Protein AF-A0A6A4EG69-F1 (afdb_monomer_lite)

pLDDT: mean 87.65, std 13.17, range [51.03, 98.44]

Sequence (85 aa):
MNLYALLLAAVASLVAVHAEVTYIDHDQVQPFPEPKPTTDSEKCAVKYKPQFLVSYGCHPYPAVQADGAVSAGLKRFGPRARSQR

Organism: NCBI:txid129364

InterPro domains:
  IPR008701 Necrosis inducing protein [PF05630] (43-80)
  IPR008701 Necrosis inducing protein [PTHR33657] (1-80)

Structure (mmCIF, N/CA/C/O backbone):
data_AF-A0A6A4EG69-F1
#
_entry.id   AF-A0A6A4EG69-F1
#
loop_
_atom_site.group_PDB
_atom_site.id
_atom_site.type_symbol
_atom_site.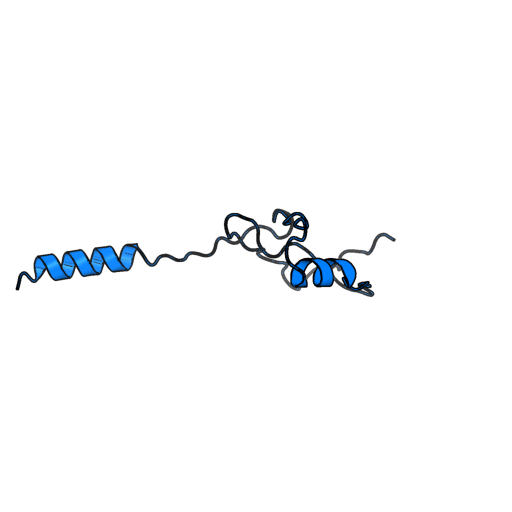label_atom_id
_atom_site.label_alt_id
_atom_site.label_comp_id
_atom_site.label_asym_id
_atom_site.label_entity_id
_atom_site.label_seq_id
_atom_site.pdbx_PDB_ins_code
_atom_site.Cartn_x
_atom_site.Cartn_y
_atom_site.Cartn_z
_atom_site.occupancy
_atom_site.B_iso_or_equiv
_atom_site.auth_seq_id
_atom_site.auth_comp_id
_atom_site.auth_asym_id
_atom_site.auth_atom_id
_atom_site.pdbx_PDB_model_num
ATOM 1 N N . MET A 1 1 ? 29.739 -29.075 26.830 1.00 58.38 1 MET A N 1
ATOM 2 C CA . MET A 1 1 ? 29.108 -28.238 25.783 1.00 58.38 1 MET A CA 1
ATOM 3 C C . MET A 1 1 ? 29.248 -28.967 24.460 1.00 58.38 1 MET A C 1
ATOM 5 O O . MET A 1 1 ? 30.371 -29.258 24.074 1.00 58.38 1 MET A O 1
ATOM 9 N N . ASN A 1 2 ? 28.142 -29.352 23.822 1.00 80.31 2 ASN A N 1
ATOM 10 C CA . ASN A 1 2 ? 28.193 -30.152 22.598 1.00 80.31 2 ASN A CA 1
ATOM 11 C C . ASN A 1 2 ? 28.270 -29.224 21.374 1.00 80.31 2 ASN A C 1
ATOM 13 O O . ASN A 1 2 ? 27.252 -28.690 20.940 1.00 80.31 2 ASN A O 1
ATOM 17 N N . LEU A 1 3 ? 29.483 -28.997 20.856 1.00 83.94 3 LEU A N 1
ATOM 18 C CA . LEU A 1 3 ? 29.748 -28.075 19.741 1.00 83.94 3 LEU A CA 1
ATOM 19 C C . LEU A 1 3 ? 28.910 -28.413 18.496 1.00 83.94 3 LEU A C 1
ATOM 21 O O . LEU A 1 3 ? 28.420 -27.513 17.824 1.00 83.94 3 LEU A O 1
ATOM 25 N N . TYR A 1 4 ? 28.654 -29.699 18.247 1.00 86.44 4 TYR A N 1
ATOM 26 C CA . TYR A 1 4 ? 27.787 -30.156 17.160 1.00 86.44 4 TYR A CA 1
ATOM 27 C C . TYR A 1 4 ? 26.333 -29.707 17.322 1.00 86.44 4 TYR A C 1
ATOM 29 O O . TYR A 1 4 ? 25.706 -29.298 16.350 1.00 86.44 4 TYR A O 1
ATOM 37 N N . ALA A 1 5 ? 25.804 -29.728 18.548 1.00 86.88 5 ALA A N 1
ATOM 38 C CA . ALA A 1 5 ? 24.449 -29.250 18.814 1.00 86.88 5 ALA A CA 1
ATOM 39 C C . ALA A 1 5 ? 24.332 -27.735 18.578 1.00 86.88 5 ALA A C 1
ATOM 41 O O . ALA A 1 5 ? 23.322 -27.272 18.055 1.00 86.88 5 ALA A O 1
ATOM 42 N N . LEU A 1 6 ? 25.384 -26.973 18.903 1.00 87.19 6 LEU A N 1
ATOM 43 C CA . LEU A 1 6 ? 25.445 -25.533 18.629 1.00 87.19 6 LEU A CA 1
ATOM 44 C C . LEU A 1 6 ? 25.517 -25.238 17.125 1.00 87.19 6 LEU A C 1
ATOM 46 O O . LEU A 1 6 ? 24.823 -24.342 16.651 1.00 87.19 6 LEU A O 1
ATOM 50 N N . LEU A 1 7 ? 26.302 -26.009 16.367 1.00 89.75 7 LEU A N 1
ATOM 51 C CA . LEU A 1 7 ? 26.393 -25.860 14.911 1.00 89.75 7 LEU A CA 1
ATOM 52 C C . LEU A 1 7 ? 25.066 -26.195 14.216 1.00 89.75 7 LEU A C 1
ATOM 54 O O . LEU A 1 7 ? 24.639 -25.454 13.335 1.00 89.75 7 LEU A O 1
ATOM 58 N N . LEU A 1 8 ? 24.376 -27.258 14.641 1.00 87.25 8 LEU A N 1
ATOM 59 C CA . LEU A 1 8 ? 23.061 -27.618 14.100 1.00 87.25 8 LEU A CA 1
ATOM 60 C C . LEU A 1 8 ? 21.999 -26.555 14.409 1.00 87.25 8 LEU A C 1
ATOM 62 O O . LEU A 1 8 ? 21.227 -26.191 13.524 1.00 87.25 8 LEU A O 1
ATOM 66 N N . ALA A 1 9 ? 21.989 -26.016 15.632 1.00 86.38 9 ALA A N 1
ATOM 67 C CA . ALA A 1 9 ? 21.082 -24.935 16.010 1.00 86.38 9 ALA A CA 1
ATOM 68 C C . ALA A 1 9 ? 21.341 -23.649 15.204 1.00 86.38 9 ALA A C 1
ATOM 70 O O . ALA A 1 9 ? 20.389 -22.979 14.809 1.00 86.38 9 ALA A O 1
ATOM 71 N N . ALA A 1 10 ? 22.608 -23.328 14.918 1.00 85.94 10 ALA A N 1
ATOM 72 C CA . ALA A 1 10 ? 22.976 -22.180 14.093 1.00 85.94 10 ALA A CA 1
ATOM 73 C C . ALA A 1 10 ? 22.547 -22.349 12.626 1.00 85.94 10 ALA A C 1
ATOM 75 O O . ALA A 1 10 ? 22.001 -21.428 12.032 1.00 85.94 10 ALA A O 1
ATOM 76 N N . VAL A 1 11 ? 22.735 -23.528 12.027 1.00 84.38 11 VAL A N 1
ATOM 77 C CA . VAL A 1 11 ? 22.275 -23.772 10.647 1.00 84.38 11 VAL A CA 1
ATOM 78 C C . VAL A 1 11 ? 20.746 -23.723 10.563 1.00 84.38 11 VAL A C 1
ATOM 80 O O . VAL A 1 11 ? 20.203 -23.102 9.652 1.00 84.38 11 VAL A O 1
ATOM 83 N N . ALA A 1 12 ? 20.044 -24.309 11.537 1.00 82.56 12 ALA A N 1
ATOM 84 C CA . ALA A 1 12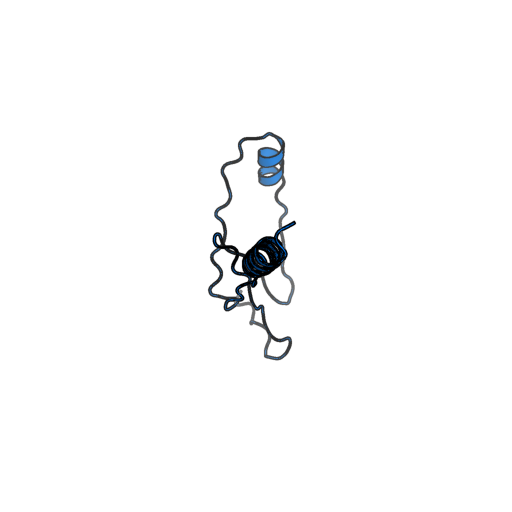 ? 18.584 -24.268 11.596 1.00 82.56 12 ALA A CA 1
ATOM 85 C C . ALA A 1 12 ? 18.039 -22.837 11.746 1.00 82.56 12 ALA A C 1
ATOM 87 O O . ALA A 1 12 ? 17.033 -22.499 11.120 1.00 82.56 12 ALA A O 1
ATOM 88 N N . SER A 1 13 ? 18.708 -21.980 12.528 1.00 80.06 13 SER A N 1
ATOM 89 C CA . SER A 1 13 ? 18.299 -20.581 12.670 1.00 80.06 13 SER A CA 1
ATOM 90 C C . SER A 1 13 ? 18.557 -19.754 11.409 1.00 80.06 13 SER A C 1
ATOM 92 O O . SER A 1 13 ? 17.758 -18.869 11.122 1.00 80.06 13 SER A O 1
ATOM 94 N N . LEU A 1 14 ? 19.590 -20.057 10.612 1.00 71.75 14 LEU A N 1
ATOM 95 C CA . LEU A 1 14 ? 19.823 -19.381 9.327 1.00 71.75 14 LEU A CA 1
ATOM 96 C C . LEU A 1 14 ? 18.755 -19.716 8.269 1.00 71.75 14 LEU A C 1
ATOM 98 O O . LEU A 1 14 ? 18.340 -18.824 7.531 1.00 71.75 14 LEU A O 1
ATOM 102 N N . VAL A 1 15 ? 18.283 -20.967 8.197 1.00 67.31 15 VAL A N 1
ATOM 103 C CA . VAL A 1 15 ? 17.258 -21.387 7.213 1.00 67.31 15 VAL A CA 1
ATOM 104 C C . VAL A 1 15 ? 15.902 -20.722 7.476 1.00 67.31 15 VAL A C 1
ATOM 106 O O . VAL A 1 15 ? 15.153 -20.455 6.540 1.00 67.31 15 VAL A O 1
ATOM 109 N N . ALA A 1 16 ? 15.596 -20.388 8.732 1.00 65.50 16 ALA A N 1
ATOM 110 C CA . ALA A 1 16 ? 14.360 -19.692 9.088 1.00 65.50 16 ALA A CA 1
ATOM 111 C C . ALA A 1 16 ? 14.318 -18.217 8.629 1.00 65.50 16 ALA A C 1
ATOM 113 O O . ALA A 1 16 ? 13.255 -17.601 8.679 1.00 65.50 16 ALA A O 1
ATOM 114 N N . VAL A 1 17 ? 15.443 -17.638 8.182 1.00 65.31 17 VAL A N 1
ATOM 115 C CA . VAL A 1 17 ? 15.567 -16.210 7.827 1.00 65.31 17 VAL A CA 1
ATOM 116 C C . VAL A 1 17 ? 15.722 -16.022 6.312 1.00 65.31 17 VAL A C 1
ATOM 118 O O . VAL A 1 17 ? 16.607 -15.314 5.836 1.00 65.31 17 VAL A O 1
ATOM 121 N N . HIS A 1 18 ? 14.859 -16.650 5.515 1.00 61.00 18 HIS A N 1
ATOM 122 C CA . HIS A 1 18 ? 14.645 -16.233 4.124 1.00 61.00 18 HIS A CA 1
ATOM 123 C C . HIS A 1 18 ? 13.328 -15.465 4.023 1.00 61.00 18 HIS A C 1
ATOM 125 O O . HIS A 1 18 ? 12.266 -16.033 3.793 1.00 61.00 18 HIS A O 1
ATOM 131 N N . ALA A 1 19 ? 13.406 -14.149 4.229 1.00 66.44 19 ALA A N 1
ATOM 132 C CA . ALA A 1 19 ? 12.331 -13.222 3.898 1.00 66.44 19 ALA A CA 1
ATOM 133 C C . ALA A 1 19 ? 12.509 -12.769 2.440 1.00 66.44 19 ALA A C 1
ATOM 135 O O . ALA A 1 19 ? 12.952 -11.653 2.171 1.00 66.44 19 ALA A O 1
ATOM 136 N N . GLU A 1 20 ? 12.246 -13.671 1.494 1.00 80.50 20 GLU A N 1
ATOM 137 C CA . GLU A 1 20 ? 12.201 -13.312 0.077 1.00 80.50 20 GLU A CA 1
ATOM 138 C C . GLU A 1 20 ? 10.895 -12.558 -0.209 1.00 80.50 20 GLU A C 1
ATOM 140 O O . GLU A 1 20 ? 9.803 -13.045 0.086 1.00 80.50 20 GLU A O 1
ATOM 145 N N . VAL A 1 21 ? 10.999 -11.346 -0.761 1.00 88.56 21 VAL A N 1
ATOM 146 C CA . VAL A 1 21 ? 9.831 -10.575 -1.204 1.00 88.56 21 VAL A CA 1
ATOM 147 C C . VAL A 1 21 ? 9.470 -11.029 -2.610 1.00 88.56 21 VAL A C 1
ATOM 149 O O . VAL A 1 21 ? 10.260 -10.873 -3.539 1.00 88.56 21 VAL A O 1
ATOM 152 N N . THR A 1 22 ? 8.262 -11.564 -2.773 1.00 95.25 22 THR A N 1
ATOM 153 C CA . THR A 1 22 ? 7.748 -11.935 -4.094 1.00 95.25 22 THR A CA 1
ATOM 154 C C . THR A 1 22 ? 7.287 -10.680 -4.830 1.00 95.25 22 THR A C 1
ATOM 156 O O . THR A 1 22 ? 6.405 -9.968 -4.350 1.00 95.25 22 THR A O 1
ATOM 159 N N . TYR A 1 23 ? 7.867 -10.414 -6.001 1.00 97.06 23 TYR A N 1
ATOM 160 C CA . TYR A 1 23 ? 7.440 -9.333 -6.890 1.00 97.06 23 TYR A CA 1
ATOM 161 C C . TYR A 1 23 ? 6.588 -9.890 -8.033 1.00 97.06 23 TYR A C 1
ATOM 163 O O . TYR A 1 23 ? 6.980 -10.862 -8.675 1.00 97.06 23 TYR A O 1
ATOM 171 N N . ILE A 1 24 ? 5.445 -9.261 -8.299 1.00 97.62 24 ILE A N 1
ATOM 172 C CA . ILE A 1 24 ? 4.500 -9.650 -9.356 1.00 97.62 24 ILE A CA 1
ATOM 173 C C . ILE A 1 24 ? 4.218 -8.489 -10.307 1.00 97.62 24 ILE A C 1
ATOM 175 O O . ILE A 1 24 ? 4.425 -7.323 -9.964 1.00 97.62 24 ILE A O 1
ATOM 179 N N . ASP A 1 25 ? 3.731 -8.801 -11.506 1.00 97.19 25 ASP A N 1
ATOM 180 C CA . ASP A 1 25 ? 3.387 -7.786 -12.498 1.00 97.19 25 ASP A CA 1
ATOM 181 C C . ASP A 1 25 ? 2.367 -6.779 -11.946 1.00 97.19 25 ASP A C 1
ATOM 183 O O . ASP A 1 25 ? 1.405 -7.122 -11.257 1.00 97.19 25 ASP A O 1
ATOM 187 N N . HIS A 1 26 ? 2.600 -5.501 -12.249 1.00 94.31 26 HIS A N 1
ATOM 188 C CA . HIS A 1 26 ? 1.849 -4.367 -11.704 1.00 94.31 26 HIS A CA 1
ATOM 189 C C . HIS A 1 26 ? 0.330 -4.386 -11.957 1.00 94.31 26 HIS A C 1
ATOM 191 O O . HIS A 1 26 ? -0.400 -3.688 -11.256 1.00 94.31 26 HIS A O 1
ATOM 197 N N . ASP A 1 27 ? -0.136 -5.159 -12.939 1.00 95.62 27 ASP A N 1
ATOM 198 C CA . ASP A 1 27 ? -1.542 -5.321 -13.311 1.00 95.62 27 ASP A CA 1
ATOM 199 C C . ASP A 1 27 ? -2.174 -6.618 -12.770 1.00 95.62 27 ASP A C 1
ATOM 201 O O . ASP A 1 27 ? -3.379 -6.814 -12.919 1.00 95.62 27 ASP A O 1
ATOM 205 N N . GLN A 1 28 ? -1.391 -7.472 -12.102 1.00 97.25 28 GLN A N 1
ATOM 206 C CA . GLN A 1 28 ? -1.857 -8.720 -11.485 1.00 97.25 28 GLN A CA 1
ATOM 207 C C . GLN A 1 28 ? -2.106 -8.592 -9.977 1.00 97.25 28 GLN A C 1
ATOM 209 O O . GLN A 1 28 ? -2.684 -9.496 -9.371 1.00 97.25 28 GLN A O 1
ATOM 214 N N . VAL A 1 29 ? -1.685 -7.481 -9.362 1.00 98.12 29 VAL A N 1
ATOM 215 C CA . VAL A 1 29 ? -1.836 -7.256 -7.918 1.00 98.12 29 VAL A CA 1
ATOM 216 C C . VAL A 1 29 ? -3.310 -7.092 -7.561 1.00 98.12 29 VAL A C 1
ATOM 218 O O . VAL A 1 29 ? -3.978 -6.165 -8.027 1.00 98.12 29 VAL A O 1
ATOM 221 N N . GLN A 1 30 ? -3.812 -7.958 -6.682 1.00 97.94 30 GLN A N 1
ATOM 222 C CA . GLN A 1 30 ? -5.204 -7.892 -6.241 1.00 97.94 30 GLN A CA 1
ATOM 223 C C . GLN A 1 30 ? -5.415 -6.788 -5.187 1.00 97.94 30 GLN A C 1
ATOM 225 O O . GLN A 1 30 ? -4.711 -6.773 -4.173 1.00 97.94 30 GLN A O 1
ATOM 230 N N . PRO A 1 31 ? -6.384 -5.867 -5.375 1.00 97.06 31 PRO A N 1
ATOM 231 C CA . PRO A 1 31 ? -6.690 -4.835 -4.391 1.00 97.06 31 PRO A CA 1
ATOM 232 C C . PRO A 1 31 ? -7.340 -5.418 -3.135 1.00 97.06 31 PRO A C 1
ATOM 234 O O . PRO A 1 31 ? -8.127 -6.364 -3.196 1.00 97.06 31 PRO A O 1
ATOM 237 N N . PHE A 1 32 ? -7.103 -4.770 -1.995 1.00 97.31 32 PHE A N 1
ATOM 238 C CA . PHE A 1 32 ? -7.904 -5.019 -0.802 1.00 97.31 32 PHE A CA 1
ATOM 239 C C . PHE A 1 32 ? -9.286 -4.372 -0.949 1.00 97.31 32 PHE A C 1
ATOM 241 O O . PHE A 1 32 ? -9.369 -3.197 -1.327 1.00 97.31 32 PHE A O 1
ATOM 248 N N . PRO A 1 33 ? -10.375 -5.088 -0.623 1.00 96.25 33 PRO A N 1
ATOM 249 C CA . PRO A 1 33 ? -11.678 -4.455 -0.491 1.00 96.25 33 PRO A CA 1
ATOM 250 C C . PRO A 1 33 ? -11.637 -3.434 0.653 1.00 96.25 33 PRO A C 1
ATOM 252 O O . PRO A 1 33 ? -10.964 -3.651 1.662 1.00 96.25 33 PRO A O 1
ATOM 255 N N . GLU A 1 34 ? -12.369 -2.326 0.515 1.00 95.62 34 GLU A N 1
ATOM 256 C CA . GLU A 1 34 ? -12.505 -1.357 1.607 1.00 95.62 34 GLU A CA 1
ATOM 257 C C . GLU A 1 34 ? -13.152 -2.056 2.820 1.00 95.62 34 GLU A C 1
ATOM 259 O O . GLU 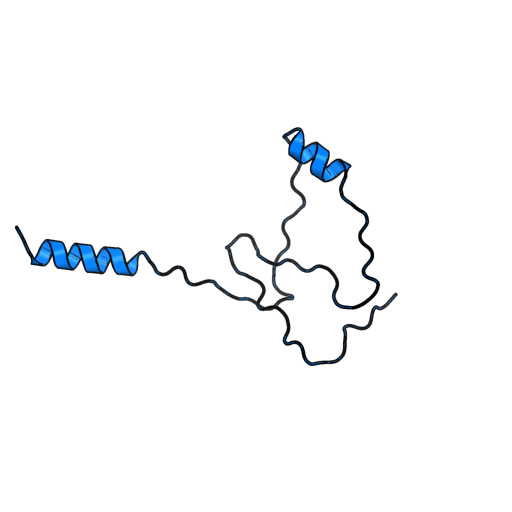A 1 34 ? -14.267 -2.578 2.697 1.00 95.62 34 GLU A O 1
ATOM 264 N N . PRO A 1 35 ? -12.468 -2.130 3.977 1.00 92.06 35 PRO A N 1
ATOM 265 C CA . PRO A 1 35 ? -12.987 -2.849 5.129 1.00 92.06 35 PRO A CA 1
ATOM 266 C C . PRO A 1 35 ? -14.199 -2.125 5.715 1.00 92.06 35 PRO A C 1
ATOM 268 O O . PRO A 1 35 ? -14.287 -0.896 5.698 1.00 92.06 35 PRO A O 1
ATOM 271 N N . LYS A 1 36 ? -15.130 -2.888 6.301 1.00 96.50 36 LYS A N 1
ATOM 272 C CA . LYS A 1 36 ? -16.245 -2.303 7.050 1.00 96.50 36 LYS A CA 1
ATOM 273 C C . LYS A 1 36 ? -15.688 -1.619 8.309 1.00 96.50 36 LYS A C 1
ATOM 275 O O . LYS A 1 36 ? -15.128 -2.323 9.147 1.00 96.50 36 LYS A O 1
ATOM 280 N N . PRO A 1 37 ? -15.859 -0.297 8.480 1.00 97.44 37 PRO A N 1
ATOM 281 C CA . PRO A 1 37 ? -15.260 0.415 9.600 1.00 97.44 37 PRO A CA 1
ATOM 282 C C . PRO A 1 37 ? -15.942 0.031 10.918 1.00 97.44 37 PRO A C 1
ATOM 284 O O . PRO A 1 37 ? -17.167 0.115 11.050 1.00 97.44 37 PRO A O 1
ATOM 287 N N . THR A 1 38 ? -15.148 -0.381 11.902 1.00 98.06 38 THR A N 1
ATOM 288 C CA . THR A 1 38 ? -15.601 -0.830 13.227 1.00 98.06 38 THR A CA 1
ATOM 289 C C . THR A 1 38 ? -15.236 0.169 14.319 1.00 98.06 38 THR A C 1
ATOM 291 O O . THR A 1 38 ? -16.077 0.502 15.159 1.00 98.06 38 THR A O 1
ATOM 294 N N . THR A 1 39 ? -14.023 0.715 14.263 1.00 98.25 39 THR A N 1
ATOM 295 C CA . THR A 1 39 ? -13.523 1.711 15.213 1.00 98.25 39 THR A CA 1
ATOM 296 C C . THR A 1 39 ? -13.876 3.130 14.771 1.00 98.25 39 THR A C 1
ATOM 298 O O . THR A 1 39 ? -14.181 3.388 13.605 1.00 98.25 39 THR A O 1
ATOM 301 N N . ASP A 1 40 ? -13.851 4.087 15.698 1.00 98.44 40 ASP A N 1
ATOM 302 C CA . ASP A 1 40 ? -14.160 5.479 15.355 1.00 98.44 40 ASP A CA 1
ATOM 303 C C . ASP A 1 40 ? -13.096 6.102 14.443 1.00 98.44 40 ASP A C 1
ATOM 305 O O . ASP A 1 40 ? -13.431 6.922 13.588 1.00 98.44 40 ASP A O 1
ATOM 309 N N . SER A 1 41 ? -11.836 5.662 14.542 1.00 98.12 41 SER A N 1
ATOM 310 C CA . SER A 1 41 ? -10.785 6.073 13.607 1.00 98.12 41 SER A CA 1
ATOM 311 C C . SER A 1 41 ? -11.051 5.551 12.194 1.00 98.12 41 SER A C 1
ATOM 313 O O . SER A 1 41 ? -10.966 6.325 11.244 1.00 98.12 41 SER A O 1
ATOM 315 N N . GLU A 1 42 ? -11.450 4.286 12.041 1.00 98.31 42 GLU A N 1
ATOM 316 C CA . GLU A 1 42 ? -11.809 3.700 10.742 1.00 98.31 42 GLU A CA 1
ATOM 317 C C . GLU A 1 42 ? -13.026 4.398 10.126 1.00 98.31 42 GLU A C 1
ATOM 319 O O . GLU A 1 42 ? -13.015 4.748 8.946 1.00 98.31 42 GLU A O 1
ATOM 324 N N . LYS A 1 43 ? -14.066 4.671 10.927 1.00 98.00 43 LYS A N 1
ATOM 325 C CA . LYS A 1 43 ? -15.252 5.411 10.462 1.00 98.00 43 LYS A CA 1
ATOM 326 C C . LYS A 1 43 ? -14.877 6.812 9.993 1.00 98.00 43 LYS A C 1
ATOM 328 O O . LYS A 1 43 ? -15.367 7.258 8.958 1.00 98.00 43 LYS A O 1
ATOM 333 N N . CYS A 1 44 ? -14.004 7.500 10.729 1.00 98.00 44 CYS A N 1
ATOM 334 C CA . CYS A 1 44 ? -13.487 8.806 10.333 1.00 98.00 44 CYS A CA 1
ATOM 335 C C . CYS A 1 44 ? -12.659 8.725 9.045 1.00 98.00 44 CYS A C 1
ATOM 337 O O . CYS A 1 44 ? -12.841 9.566 8.168 1.00 98.00 44 CYS A O 1
ATOM 339 N N . ALA A 1 45 ? -11.807 7.709 8.893 1.00 97.31 45 ALA A N 1
ATOM 340 C CA . ALA A 1 45 ? -10.995 7.518 7.694 1.00 97.31 45 ALA A CA 1
ATOM 341 C C . ALA A 1 45 ? -11.859 7.320 6.437 1.00 97.31 45 ALA A C 1
ATOM 343 O O . ALA A 1 45 ? -11.592 7.936 5.407 1.00 97.31 45 ALA A O 1
ATOM 344 N N . VAL A 1 46 ? -12.936 6.532 6.533 1.00 96.56 46 VAL A N 1
ATOM 345 C CA . VAL A 1 46 ? -13.897 6.357 5.431 1.00 96.56 46 VAL A CA 1
ATOM 346 C C . VAL A 1 46 ? -14.694 7.644 5.187 1.00 96.56 46 VAL A C 1
ATOM 348 O O . VAL A 1 46 ? -14.818 8.086 4.045 1.00 96.56 46 VAL A O 1
ATOM 351 N N . LYS A 1 47 ? -15.203 8.286 6.250 1.00 96.38 47 LYS A N 1
ATOM 352 C CA . LYS A 1 47 ? -16.022 9.509 6.160 1.00 96.38 47 LYS A CA 1
ATOM 353 C C . LYS A 1 47 ? -15.281 10.677 5.510 1.00 96.38 47 LYS A C 1
ATOM 355 O O . LYS A 1 47 ? -15.886 11.429 4.752 1.00 96.38 47 LYS A O 1
ATOM 360 N N . TYR A 1 48 ? -14.001 10.845 5.827 1.00 97.38 48 TYR A N 1
ATOM 361 C CA . TYR A 1 48 ? -13.181 11.964 5.359 1.00 97.38 48 TYR A CA 1
ATOM 362 C C . TYR A 1 48 ? -12.205 11.559 4.247 1.00 97.38 48 TYR A C 1
ATOM 364 O O . TYR A 1 48 ? -11.179 12.214 4.059 1.00 97.38 48 TYR A O 1
ATOM 372 N N . LYS A 1 49 ? -12.516 10.497 3.490 1.00 97.31 49 LYS A N 1
ATOM 373 C CA . LYS A 1 49 ? -11.712 10.082 2.337 1.00 97.31 49 LYS A CA 1
ATOM 374 C C . LYS A 1 49 ? -11.665 11.217 1.298 1.00 97.31 49 LYS A C 1
ATOM 376 O O . LYS A 1 49 ? -12.723 11.685 0.868 1.00 97.31 49 LYS A O 1
ATOM 381 N N . PRO A 1 50 ? -10.474 11.690 0.892 1.00 97.44 50 PRO A N 1
ATOM 382 C CA . PRO A 1 50 ? -10.363 12.841 0.007 1.00 97.44 50 PRO A CA 1
ATOM 383 C C . PRO A 1 50 ? -10.802 12.505 -1.421 1.00 97.44 50 PRO A C 1
ATOM 385 O O . PRO A 1 50 ? -10.732 11.359 -1.867 1.00 97.44 50 PRO A O 1
ATOM 388 N N . GLN A 1 51 ? -11.188 13.538 -2.170 1.00 96.88 51 GLN A N 1
ATOM 389 C CA . GLN A 1 51 ? -11.261 13.449 -3.625 1.00 96.88 51 GLN A CA 1
ATOM 390 C C . GLN A 1 51 ? -9.852 13.594 -4.200 1.00 96.88 51 GLN A C 1
ATOM 392 O O . GLN A 1 51 ? -9.109 14.497 -3.818 1.00 96.88 51 GLN A O 1
ATOM 397 N N . PHE A 1 52 ? -9.488 12.708 -5.123 1.00 94.56 52 PHE A N 1
ATOM 398 C CA . PHE A 1 52 ? -8.167 12.700 -5.738 1.00 94.56 52 PHE A CA 1
ATOM 399 C C . PHE A 1 52 ? -8.286 12.830 -7.256 1.00 94.56 52 PHE A C 1
ATOM 401 O O . PHE A 1 52 ? -8.864 11.969 -7.918 1.00 94.56 52 PHE A O 1
ATOM 408 N N . LEU A 1 53 ? -7.734 13.916 -7.801 1.00 95.38 53 LEU A N 1
ATOM 409 C 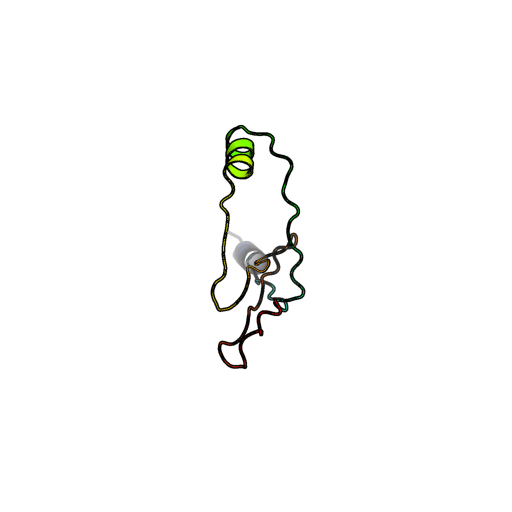CA . LEU A 1 53 ? -7.662 14.159 -9.238 1.00 95.38 53 LEU A CA 1
ATOM 410 C C . LEU A 1 53 ? -6.247 13.876 -9.739 1.00 95.38 53 LEU A C 1
ATOM 412 O O . LEU A 1 53 ? -5.298 14.570 -9.377 1.00 95.38 53 LEU A O 1
ATOM 416 N N . VAL A 1 54 ? -6.127 12.907 -10.642 1.00 93.44 54 VAL A N 1
ATOM 417 C CA . VAL A 1 54 ? -4.893 12.663 -11.393 1.00 93.44 54 VAL A CA 1
ATOM 418 C C . VAL A 1 54 ? -4.923 13.532 -12.646 1.00 93.44 54 VAL A C 1
ATOM 420 O O . VAL A 1 54 ? -5.617 13.219 -13.609 1.00 93.44 54 VAL A O 1
ATOM 423 N N . SER A 1 55 ? -4.200 14.651 -12.631 1.00 93.19 55 SER A N 1
ATOM 424 C CA . SER A 1 55 ? -4.134 15.569 -13.778 1.00 93.19 55 SER A CA 1
ATOM 425 C C . SER A 1 55 ? -3.218 15.062 -14.896 1.00 93.19 55 SER A C 1
ATOM 427 O O . SER A 1 55 ? -3.428 15.386 -16.065 1.00 93.19 55 SER A O 1
ATOM 429 N N . TYR A 1 56 ? -2.210 14.259 -14.551 1.00 85.94 56 TYR A N 1
ATOM 430 C CA . TYR A 1 56 ? -1.298 13.603 -15.484 1.00 85.94 56 TYR A CA 1
ATOM 431 C C . TYR A 1 56 ? -0.609 12.403 -14.817 1.00 85.94 56 TYR A C 1
ATOM 433 O O . TYR A 1 56 ? -0.526 12.323 -13.594 1.00 85.94 56 TYR A O 1
ATOM 441 N N . GLY A 1 57 ? -0.051 11.501 -15.629 1.00 86.50 57 GLY A N 1
ATOM 442 C CA . GLY A 1 57 ? 0.707 10.343 -15.143 1.00 86.50 57 GLY A CA 1
ATOM 443 C C . GLY A 1 57 ? -0.160 9.109 -14.893 1.00 86.50 57 GLY A C 1
ATOM 444 O O . GLY A 1 57 ? -1.194 8.935 -15.534 1.00 86.50 57 GLY A O 1
ATOM 445 N N . CYS A 1 58 ? 0.306 8.224 -14.012 1.00 88.31 58 CYS A N 1
ATOM 446 C CA . CYS A 1 58 ? -0.390 6.984 -13.673 1.00 88.31 58 CYS A CA 1
ATOM 447 C C . CYS A 1 58 ? -1.489 7.225 -12.628 1.00 88.31 58 CYS A C 1
ATOM 449 O O . CYS A 1 58 ? -1.325 8.037 -11.718 1.00 88.31 58 CYS A O 1
ATOM 451 N N . HIS A 1 59 ? -2.583 6.470 -12.736 1.00 92.69 59 HIS A N 1
ATOM 452 C CA . HIS A 1 59 ? -3.587 6.362 -11.676 1.00 92.69 59 HIS A CA 1
ATOM 453 C C . HIS A 1 59 ? -3.060 5.528 -10.490 1.00 92.69 59 HIS A C 1
ATOM 455 O O . HIS A 1 59 ? -2.030 4.868 -10.633 1.00 92.69 59 HIS A O 1
ATOM 461 N N . PRO A 1 60 ? -3.721 5.551 -9.317 1.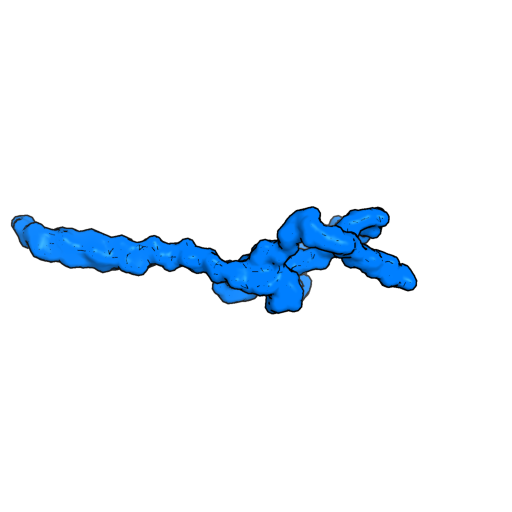00 95.06 60 PRO A N 1
ATOM 462 C CA . PRO A 1 60 ? -3.386 4.651 -8.214 1.00 95.06 60 PRO A CA 1
ATOM 463 C C . PRO A 1 60 ? -3.591 3.177 -8.602 1.00 95.06 60 PRO A C 1
ATOM 465 O O . PRO A 1 60 ? -4.640 2.833 -9.140 1.00 95.06 60 PRO A O 1
ATOM 468 N N . TYR A 1 61 ? -2.612 2.322 -8.288 1.00 96.06 61 TYR A N 1
ATOM 469 C CA . TYR A 1 61 ? -2.669 0.861 -8.447 1.00 96.06 61 TYR A CA 1
ATOM 470 C C . TYR A 1 61 ? -2.380 0.168 -7.105 1.00 96.06 61 TYR A C 1
ATOM 472 O O . TYR A 1 61 ? -1.702 0.760 -6.257 1.00 96.06 61 TYR A O 1
ATOM 480 N N . PRO A 1 62 ? -2.861 -1.070 -6.890 1.00 97.56 62 PRO A N 1
ATOM 481 C CA . PRO A 1 62 ? -2.560 -1.832 -5.682 1.00 97.56 62 PRO A CA 1
ATOM 482 C C . PRO A 1 62 ? -1.058 -2.117 -5.570 1.00 97.56 62 PRO A C 1
ATOM 484 O O . PRO A 1 62 ? -0.427 -2.582 -6.517 1.00 97.56 62 PRO A O 1
ATOM 487 N N . ALA A 1 63 ? -0.474 -1.822 -4.408 1.00 97.62 63 ALA A N 1
ATOM 488 C CA . ALA A 1 63 ? 0.961 -1.997 -4.183 1.00 97.62 63 ALA A CA 1
ATOM 489 C C . ALA A 1 63 ? 1.321 -3.397 -3.663 1.00 97.62 63 ALA A C 1
ATOM 491 O O . ALA A 1 63 ? 2.422 -3.877 -3.914 1.00 97.62 63 ALA A O 1
ATOM 492 N N . VAL A 1 64 ? 0.406 -4.033 -2.936 1.00 97.38 64 VAL A N 1
ATOM 493 C CA . VAL A 1 64 ? 0.591 -5.327 -2.273 1.00 97.38 64 VAL A CA 1
ATOM 494 C C . VAL A 1 64 ? -0.747 -6.057 -2.239 1.00 97.38 64 VAL A C 1
ATOM 496 O O . VAL A 1 64 ? -1.792 -5.400 -2.212 1.00 97.38 64 VAL A O 1
ATOM 499 N N . GLN A 1 65 ? -0.714 -7.385 -2.239 1.00 97.31 65 GLN A N 1
ATOM 500 C CA . GLN A 1 65 ? -1.899 -8.230 -2.078 1.00 97.31 65 GLN A CA 1
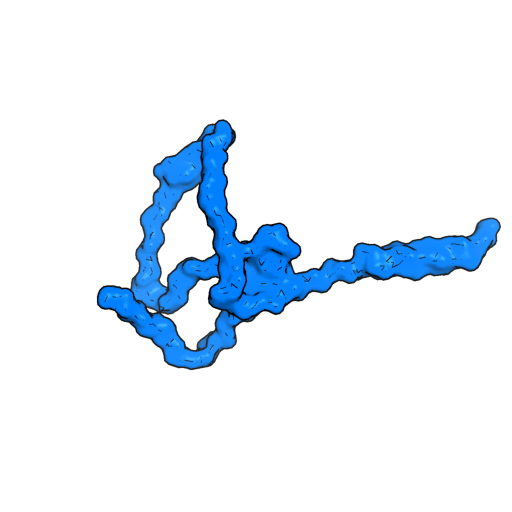ATOM 501 C C . GLN A 1 65 ? -1.815 -9.091 -0.804 1.00 97.31 65 GLN A C 1
ATOM 503 O O . GLN A 1 65 ? -0.837 -9.039 -0.061 1.00 97.31 65 GLN A O 1
ATOM 508 N N . ALA A 1 66 ? -2.865 -9.864 -0.519 1.00 96.62 66 ALA A N 1
ATOM 509 C CA . ALA A 1 66 ? -3.053 -10.544 0.768 1.00 96.62 66 ALA A CA 1
ATOM 510 C C . ALA A 1 66 ? -1.950 -11.550 1.159 1.00 96.62 66 ALA A C 1
ATOM 512 O O . ALA A 1 66 ? -1.730 -11.762 2.349 1.00 96.62 66 ALA A O 1
ATOM 513 N N . ASP A 1 67 ? -1.261 -12.155 0.190 1.00 95.19 67 ASP A N 1
ATOM 514 C CA . ASP A 1 67 ? -0.160 -13.104 0.417 1.00 95.19 67 ASP A CA 1
ATOM 515 C C . ASP A 1 67 ? 1.205 -12.422 0.646 1.00 95.19 67 ASP A C 1
ATOM 517 O O . ASP A 1 67 ? 2.207 -13.100 0.864 1.00 95.19 67 ASP A O 1
ATOM 521 N N . GLY A 1 68 ? 1.249 -11.085 0.622 1.00 95.06 68 GLY A N 1
ATOM 522 C CA . GLY A 1 68 ? 2.470 -10.302 0.785 1.00 95.06 68 GLY A CA 1
ATOM 523 C C . GLY A 1 68 ? 3.259 -10.074 -0.507 1.00 95.06 68 GLY A C 1
ATOM 524 O O . GLY A 1 68 ? 4.293 -9.408 -0.450 1.00 95.06 68 GLY A O 1
ATOM 525 N N . ALA A 1 69 ? 2.791 -10.561 -1.663 1.00 96.81 69 ALA A N 1
ATOM 526 C CA . ALA A 1 69 ? 3.401 -10.232 -2.946 1.00 96.81 69 ALA A CA 1
ATOM 527 C C . ALA A 1 69 ? 3.227 -8.740 -3.278 1.00 96.81 69 ALA A C 1
ATOM 529 O O . ALA A 1 69 ? 2.176 -8.141 -3.025 1.00 96.81 69 ALA A O 1
ATOM 530 N N . VAL A 1 70 ? 4.269 -8.142 -3.855 1.00 97.50 70 VAL A N 1
ATOM 531 C CA . VAL A 1 70 ? 4.400 -6.699 -4.093 1.00 97.50 70 VAL A CA 1
ATOM 532 C C . VAL A 1 70 ? 4.425 -6.406 -5.592 1.00 97.50 70 VAL A C 1
ATOM 534 O O . VAL A 1 70 ? 5.013 -7.146 -6.377 1.00 97.50 70 VAL A O 1
ATOM 537 N N . SER A 1 71 ? 3.824 -5.290 -6.000 1.00 97.44 71 SER A N 1
ATOM 538 C CA . SER A 1 71 ? 3.918 -4.787 -7.372 1.00 97.44 71 SER A CA 1
ATOM 539 C C . SER A 1 71 ? 5.379 -4.567 -7.787 1.00 97.44 71 SER A C 1
ATOM 541 O O . SER A 1 71 ? 6.110 -3.814 -7.142 1.00 97.44 71 SER A O 1
ATOM 543 N N . ALA A 1 72 ? 5.794 -5.144 -8.915 1.00 96.88 72 ALA A N 1
ATOM 544 C CA . ALA A 1 72 ? 7.083 -4.869 -9.553 1.00 96.88 72 ALA A CA 1
ATOM 545 C C . ALA A 1 72 ? 7.145 -3.460 -10.181 1.00 96.88 72 ALA A C 1
ATOM 547 O O . ALA A 1 72 ? 8.213 -2.989 -10.582 1.00 96.88 72 ALA A O 1
ATOM 548 N N . GLY A 1 73 ? 6.002 -2.767 -10.255 1.00 94.31 73 GLY A N 1
ATOM 549 C CA . GLY A 1 73 ? 5.880 -1.447 -10.853 1.00 94.31 73 GLY A CA 1
ATOM 550 C C . GLY A 1 73 ? 6.136 -1.441 -12.361 1.00 94.31 73 GLY A C 1
ATOM 551 O O . GLY A 1 73 ? 6.072 -2.458 -13.047 1.00 94.31 73 GLY A O 1
ATOM 552 N N . LEU A 1 74 ? 6.413 -0.247 -12.886 1.00 92.38 74 LEU A N 1
ATOM 553 C CA . LEU A 1 74 ? 6.729 -0.027 -14.294 1.00 92.38 74 LEU A CA 1
ATOM 554 C C . LEU A 1 74 ? 8.108 0.609 -14.436 1.00 92.38 74 LEU A C 1
ATOM 556 O O . LEU A 1 74 ? 8.476 1.533 -13.704 1.00 92.38 74 LEU A O 1
ATOM 560 N N . LYS A 1 75 ? 8.859 0.172 -15.449 1.00 90.44 75 LYS A N 1
ATOM 561 C CA . LYS A 1 75 ? 10.078 0.870 -15.863 1.00 90.44 75 LYS A CA 1
ATOM 562 C C . LYS A 1 75 ? 9.700 2.271 -16.360 1.00 90.44 75 LYS A C 1
ATOM 564 O O . LYS A 1 75 ? 8.736 2.441 -17.095 1.00 90.44 75 LYS A O 1
ATOM 569 N N . ARG A 1 76 ? 10.499 3.286 -16.019 1.00 80.31 76 ARG A N 1
ATOM 570 C CA . ARG A 1 76 ? 10.226 4.710 -16.322 1.00 80.31 76 ARG A CA 1
ATOM 571 C C . ARG A 1 76 ? 10.264 5.105 -17.814 1.00 80.31 76 ARG A C 1
ATOM 573 O O . ARG A 1 76 ? 10.197 6.293 -18.115 1.00 80.31 76 ARG A O 1
ATOM 580 N N . PHE A 1 77 ? 10.392 4.156 -18.740 1.00 75.12 77 PHE A N 1
ATOM 581 C CA . PHE A 1 77 ? 10.483 4.417 -20.180 1.00 75.12 77 PHE A CA 1
ATOM 582 C C . PHE A 1 77 ? 9.283 3.808 -20.903 1.00 75.12 77 PHE A C 1
ATOM 584 O O . PHE A 1 77 ? 8.920 2.668 -20.636 1.00 75.12 77 PHE A O 1
ATOM 591 N N . GLY A 1 78 ? 8.706 4.556 -21.841 1.00 69.44 78 GLY A N 1
ATOM 592 C CA . GLY A 1 78 ? 7.546 4.135 -22.624 1.00 69.44 78 GLY A CA 1
ATOM 593 C C . GLY A 1 78 ? 6.533 5.269 -22.797 1.00 69.44 78 GLY A C 1
ATOM 594 O O . GLY A 1 78 ? 6.633 6.301 -22.125 1.00 69.44 78 GLY A O 1
ATOM 595 N N . PRO A 1 79 ? 5.571 5.127 -23.721 1.00 64.56 79 PRO A N 1
ATOM 596 C CA . PRO A 1 79 ? 4.480 6.079 -23.848 1.00 64.56 79 PRO A CA 1
ATOM 597 C C . PRO A 1 79 ? 3.653 6.103 -22.557 1.00 64.56 79 PRO A C 1
ATOM 599 O O . PRO A 1 79 ? 3.375 5.066 -21.958 1.00 64.56 79 PRO A O 1
ATOM 602 N N . ARG A 1 80 ? 3.249 7.302 -22.123 1.00 65.81 80 ARG A N 1
ATOM 603 C CA . ARG A 1 80 ? 2.327 7.450 -20.990 1.00 65.81 80 ARG A CA 1
ATOM 604 C C . ARG A 1 80 ? 1.020 6.727 -21.307 1.00 65.81 80 ARG A C 1
ATOM 606 O O . ARG A 1 80 ? 0.533 6.836 -22.436 1.00 65.81 80 ARG A O 1
ATOM 613 N N . ALA A 1 81 ? 0.432 6.069 -20.307 1.00 62.06 81 ALA A N 1
ATOM 614 C CA . ALA A 1 81 ? -0.944 5.598 -20.398 1.00 62.06 81 ALA A CA 1
ATOM 615 C C . ALA A 1 81 ? -1.824 6.788 -20.811 1.00 62.06 81 ALA A C 1
ATOM 617 O O . ALA A 1 81 ? -1.855 7.826 -20.145 1.00 62.06 81 ALA A O 1
ATOM 618 N N . ARG A 1 82 ? -2.443 6.691 -21.989 1.00 55.88 82 ARG A N 1
ATOM 619 C CA . ARG A 1 82 ? -3.285 7.758 -22.522 1.00 55.88 82 ARG A CA 1
ATOM 620 C C . ARG A 1 82 ? -4.563 7.739 -21.692 1.00 55.88 82 ARG A C 1
ATOM 622 O O . ARG A 1 82 ? -5.283 6.749 -21.732 1.00 55.88 82 ARG A O 1
ATOM 629 N N . SER A 1 83 ? -4.805 8.802 -20.927 1.00 53.34 83 SER A N 1
ATOM 630 C CA . SER A 1 83 ? -6.076 9.022 -20.234 1.00 53.34 83 SER A CA 1
ATOM 631 C C . SER A 1 83 ? -7.185 8.997 -21.288 1.00 53.34 83 SER A C 1
ATOM 633 O O . SER A 1 83 ? -7.323 9.939 -22.070 1.00 53.34 83 SER A O 1
ATOM 635 N N . GLN A 1 84 ? -7.896 7.872 -21.385 1.00 54.22 84 GLN A N 1
ATOM 636 C CA . GLN A 1 84 ? -9.163 7.809 -22.096 1.00 54.22 84 GLN A CA 1
ATOM 637 C C . GLN A 1 84 ? -10.173 8.431 -21.147 1.00 54.22 84 GLN A C 1
ATOM 639 O O . GLN A 1 84 ? -10.564 7.822 -20.153 1.00 54.22 84 GLN A O 1
ATOM 644 N N . ARG A 1 85 ? -10.439 9.712 -21.384 1.00 51.03 85 ARG A N 1
ATOM 645 C CA . ARG A 1 85 ? -11.599 10.371 -20.811 1.00 51.03 85 ARG A CA 1
ATOM 646 C C . ARG A 1 85 ? -12.840 9.893 -21.550 1.00 51.03 85 ARG A C 1
ATOM 648 O O . ARG A 1 85 ? -12.726 9.736 -22.787 1.00 51.03 85 ARG A O 1
#

Foldseek 3Di:
DPVVVVVVVVVVVVVVPPPDAAEDAQVPADDDDQDDDDDPVSVVCVVCPDDDDDPDADDDGDQAHDVRHGYPDDDPDDDGDPPPD

Radius of gyration: 21.87 Å; chains: 1; bounding box: 46×46×50 Å

Secondary structure (DSSP, 8-state):
--HHHHHHHHHHHHHT---PPPEE-TTTPPPPPPPPP-SHHHHHHHHTPPP----SSPPP---B-TTS-EE----S-SPPP----